Protein AF-A0A6B0WQX3-F1 (afdb_monomer_lite)

Foldseek 3Di:
DDDQDDVSVCVVCVCVPQVDDDPSSVVSVVVVVVVVVVVCVVVVNDDDDDDDDD

S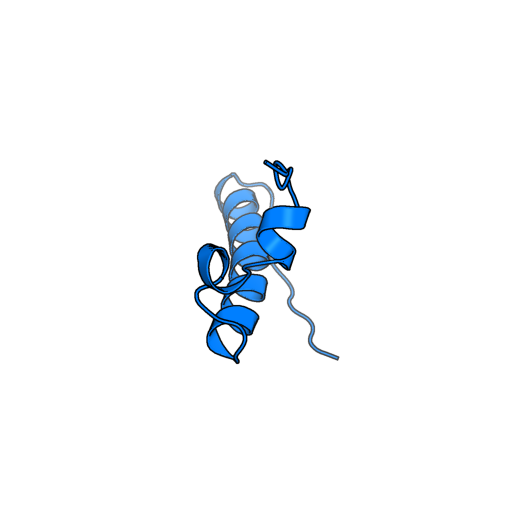equence (54 aa):
METLEGLEAVRKRPAMYIGGNGSEGLMHLVWEIVDNAVDEAAAGFGKKVDVTLR

Structure (mmCIF, N/CA/C/O backbone):
data_AF-A0A6B0WQX3-F1
#
_entry.id   AF-A0A6B0WQX3-F1
#
loop_
_atom_site.group_PDB
_atom_site.id
_atom_site.type_symbol
_atom_site.label_atom_id
_atom_site.label_alt_id
_atom_site.label_comp_id
_atom_site.label_asym_id
_atom_site.label_entity_id
_atom_site.label_seq_id
_atom_site.pdbx_PDB_ins_code
_atom_site.Cartn_x
_atom_site.Cartn_y
_atom_site.Cartn_z
_atom_site.occupancy
_atom_site.B_iso_or_equiv
_atom_site.auth_seq_id
_atom_site.auth_comp_id
_atom_site.auth_asym_id
_atom_site.auth_atom_id
_atom_site.pdbx_PDB_model_num
ATOM 1 N N . MET A 1 1 ? 14.356 14.829 -26.693 1.00 48.44 1 MET A N 1
ATOM 2 C CA . MET A 1 1 ? 14.413 14.126 -25.398 1.00 48.44 1 MET A CA 1
ATOM 3 C C . MET A 1 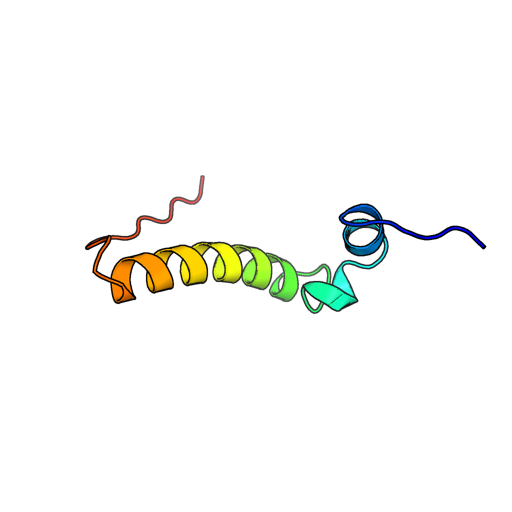1 ? 13.001 14.172 -24.858 1.00 48.44 1 MET A C 1
ATOM 5 O O . MET A 1 1 ? 12.547 15.252 -24.519 1.00 48.44 1 MET A O 1
ATOM 9 N N . GLU A 1 2 ? 12.268 13.068 -24.956 1.00 59.81 2 GLU A N 1
ATOM 10 C CA . GLU A 1 2 ? 10.882 12.996 -24.481 1.00 59.81 2 GLU A CA 1
ATOM 11 C C . GLU A 1 2 ? 10.916 12.764 -22.967 1.00 59.81 2 GLU A C 1
ATOM 13 O O . GLU A 1 2 ? 11.506 11.785 -22.502 1.00 59.81 2 GLU A O 1
ATOM 18 N N . THR A 1 3 ? 10.365 13.694 -22.191 1.00 54.28 3 THR A N 1
ATOM 19 C CA . THR A 1 3 ? 10.172 13.534 -20.750 1.00 54.28 3 THR A CA 1
ATOM 20 C C . THR A 1 3 ? 8.924 12.691 -20.539 1.00 54.28 3 THR A C 1
ATOM 22 O O . THR A 1 3 ? 7.822 13.124 -20.847 1.00 54.28 3 THR A O 1
ATOM 25 N N . LEU A 1 4 ? 9.098 11.463 -20.048 1.00 71.25 4 LEU A N 1
ATOM 26 C CA . LEU A 1 4 ? 7.968 10.641 -19.618 1.00 71.25 4 LEU A CA 1
ATOM 27 C C . LEU A 1 4 ? 7.451 11.219 -18.300 1.00 71.25 4 LEU A C 1
ATOM 29 O O . LEU A 1 4 ? 8.127 11.119 -17.276 1.00 71.25 4 LEU A O 1
ATOM 33 N N . GLU A 1 5 ? 6.283 11.852 -18.334 1.00 76.12 5 GLU A N 1
ATOM 34 C CA . GLU A 1 5 ? 5.701 12.513 -17.168 1.00 76.12 5 GLU A CA 1
ATOM 35 C C . GLU A 1 5 ? 4.745 11.582 -16.411 1.00 76.12 5 GLU A C 1
ATOM 37 O O . GLU A 1 5 ? 3.940 10.846 -16.988 1.00 76.12 5 GLU A O 1
ATOM 42 N N . GLY A 1 6 ? 4.837 11.615 -15.079 1.00 84.38 6 GLY A N 1
ATOM 43 C CA . GLY A 1 6 ? 3.895 10.957 -14.175 1.00 84.38 6 GLY A CA 1
ATOM 44 C C . GLY A 1 6 ? 3.659 9.472 -14.480 1.00 84.38 6 GLY A C 1
ATOM 45 O O . GLY A 1 6 ? 4.577 8.651 -14.450 1.00 84.38 6 GLY A O 1
ATOM 46 N N . LEU A 1 7 ? 2.400 9.119 -14.755 1.00 89.31 7 LEU A N 1
ATOM 47 C CA . LEU A 1 7 ? 1.969 7.732 -14.964 1.00 89.31 7 LEU A CA 1
ATOM 48 C C . LEU A 1 7 ? 2.486 7.118 -16.272 1.00 89.31 7 LEU A C 1
ATOM 50 O O . LEU A 1 7 ? 2.514 5.890 -16.389 1.00 89.31 7 LEU A O 1
ATOM 54 N N . GLU A 1 8 ? 2.908 7.924 -17.249 1.00 91.25 8 GLU A N 1
ATOM 55 C CA . GLU A 1 8 ? 3.454 7.385 -18.498 1.00 91.25 8 GLU A CA 1
ATOM 56 C C . GLU A 1 8 ? 4.773 6.647 -18.266 1.00 91.25 8 GLU A C 1
ATOM 58 O O . GLU A 1 8 ? 4.975 5.562 -18.817 1.00 91.25 8 GLU A O 1
ATOM 63 N N . ALA A 1 9 ? 5.638 7.173 -17.394 1.00 89.62 9 ALA A N 1
ATOM 64 C CA . ALA A 1 9 ? 6.891 6.518 -17.027 1.00 89.62 9 ALA A CA 1
ATOM 65 C C . ALA A 1 9 ? 6.645 5.154 -16.359 1.00 89.62 9 ALA A C 1
ATOM 67 O O . ALA A 1 9 ? 7.276 4.157 -16.725 1.00 89.62 9 ALA A O 1
ATOM 68 N N . VAL A 1 10 ? 5.666 5.096 -15.449 1.00 91.25 10 VAL A N 1
ATOM 69 C CA . VAL A 1 10 ? 5.270 3.874 -14.733 1.00 91.25 10 VAL A CA 1
ATOM 70 C C . VAL A 1 10 ? 4.749 2.818 -15.705 1.00 91.25 10 VAL A C 1
ATOM 72 O O . VAL A 1 10 ? 5.187 1.670 -15.670 1.00 91.25 10 VAL A O 1
ATOM 75 N N . ARG A 1 11 ? 3.872 3.207 -16.639 1.00 92.25 11 ARG A N 1
ATOM 76 C CA . ARG A 1 11 ? 3.331 2.295 -17.661 1.00 92.25 11 ARG A CA 1
ATOM 77 C C . ARG A 1 11 ? 4.405 1.792 -18.621 1.00 92.25 11 ARG A C 1
ATOM 79 O O . ARG A 1 11 ? 4.351 0.640 -19.042 1.00 92.25 11 ARG A O 1
ATOM 86 N N . LYS A 1 12 ? 5.378 2.639 -18.973 1.00 92.38 12 LYS A N 1
ATOM 87 C CA . LYS A 1 12 ? 6.474 2.273 -19.880 1.00 92.38 12 LYS A CA 1
ATOM 88 C C . LYS A 1 12 ? 7.456 1.295 -19.228 1.00 92.38 12 LYS A C 1
ATOM 90 O O . LYS A 1 12 ? 8.045 0.478 -19.932 1.00 92.38 12 LYS A O 1
ATOM 95 N N . ARG A 1 13 ? 7.672 1.395 -17.910 1.00 92.06 13 ARG A N 1
ATOM 96 C CA . ARG A 1 13 ? 8.675 0.611 -17.165 1.00 92.06 13 ARG A CA 1
ATOM 97 C C . ARG A 1 13 ? 8.136 0.109 -15.817 1.00 92.06 13 ARG A C 1
ATOM 99 O O . ARG A 1 13 ? 8.697 0.455 -14.780 1.00 92.06 13 ARG A O 1
ATOM 106 N N . PRO A 1 14 ? 7.108 -0.755 -15.804 1.00 92.94 14 PRO A N 1
ATOM 107 C CA . PRO A 1 14 ? 6.445 -1.172 -14.567 1.00 92.94 14 PRO A CA 1
ATOM 108 C C . PRO A 1 14 ? 7.389 -1.895 -13.600 1.00 92.94 14 PRO A C 1
ATOM 110 O O . PRO A 1 14 ? 7.324 -1.656 -12.402 1.00 92.94 14 PRO A O 1
ATOM 113 N N . ALA A 1 15 ? 8.335 -2.694 -14.103 1.00 92.94 15 ALA A N 1
ATOM 114 C CA . ALA A 1 15 ? 9.284 -3.429 -13.262 1.00 92.94 15 ALA A CA 1
ATOM 115 C C . ALA A 1 15 ? 10.143 -2.532 -12.347 1.00 92.94 15 ALA A C 1
ATOM 117 O O . ALA A 1 15 ? 10.594 -2.985 -11.304 1.00 92.94 15 ALA A O 1
ATOM 118 N N . MET A 1 16 ? 10.347 -1.260 -12.708 1.00 94.00 16 MET A N 1
ATOM 119 C CA . MET A 1 16 ? 11.051 -0.290 -11.861 1.00 94.00 16 MET A CA 1
ATOM 120 C C . MET A 1 16 ? 10.247 0.101 -10.612 1.00 94.00 16 MET A C 1
ATOM 122 O O . MET A 1 16 ? 10.839 0.501 -9.617 1.00 94.00 16 MET A O 1
ATOM 126 N N . TYR A 1 17 ? 8.920 -0.003 -10.672 1.00 93.38 17 TYR A N 1
ATOM 127 C CA . TYR A 1 17 ? 8.006 0.457 -9.625 1.00 93.38 17 TYR A CA 1
ATOM 128 C C . TYR A 1 17 ? 7.390 -0.701 -8.842 1.00 93.38 17 TYR A C 1
ATOM 130 O O . TYR A 1 17 ? 7.220 -0.592 -7.636 1.00 93.38 17 TYR A O 1
ATOM 138 N N . ILE A 1 18 ? 7.083 -1.806 -9.524 1.00 95.75 18 ILE A N 1
ATOM 139 C CA . ILE A 1 18 ? 6.408 -2.974 -8.940 1.00 95.75 18 ILE A CA 1
ATOM 140 C C . ILE A 1 18 ? 7.263 -4.249 -8.989 1.00 95.75 18 ILE A C 1
ATOM 142 O O . ILE A 1 18 ? 6.746 -5.358 -8.931 1.00 95.75 18 ILE A O 1
AT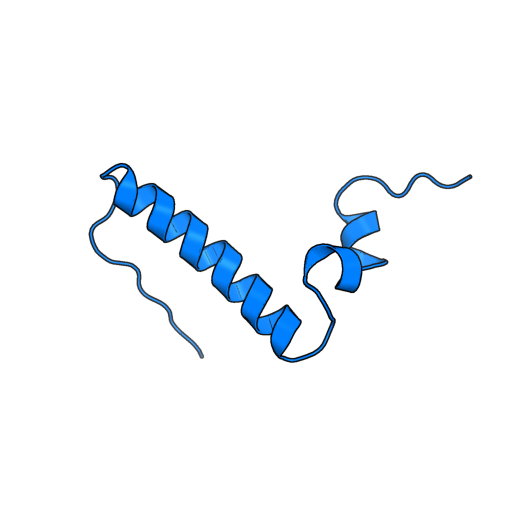OM 146 N N . GLY A 1 19 ? 8.576 -4.123 -9.205 1.00 90.62 19 GLY A N 1
ATOM 147 C CA . GLY A 1 19 ? 9.533 -5.241 -9.194 1.00 90.62 19 GLY A CA 1
ATOM 148 C C . GLY A 1 19 ? 9.454 -6.214 -10.381 1.00 90.62 19 GLY A C 1
ATOM 149 O O . GLY A 1 19 ? 10.418 -6.920 -10.661 1.00 90.62 19 GLY A O 1
ATOM 150 N N . GLY A 1 20 ? 8.355 -6.228 -11.139 1.00 92.56 20 GLY A N 1
ATOM 151 C CA . GLY A 1 20 ? 8.195 -7.074 -12.321 1.00 92.56 20 GLY A CA 1
ATOM 152 C C . GLY A 1 20 ? 6.793 -7.002 -12.925 1.00 92.56 20 GLY A C 1
ATOM 153 O O . GLY A 1 20 ? 5.928 -6.280 -12.449 1.00 92.56 20 GLY A O 1
ATOM 154 N N . ASN A 1 21 ? 6.560 -7.756 -13.998 1.00 92.88 21 ASN A N 1
ATOM 155 C CA . ASN A 1 21 ? 5.258 -7.879 -14.674 1.00 92.88 21 ASN A CA 1
ATOM 156 C C . ASN A 1 21 ? 4.635 -9.286 -14.546 1.00 92.88 21 ASN A C 1
ATOM 158 O O . ASN A 1 21 ? 3.685 -9.604 -15.258 1.00 92.88 21 ASN A O 1
ATOM 162 N N . GLY A 1 22 ? 5.177 -10.124 -13.658 1.00 92.88 22 GLY A N 1
ATOM 163 C CA . GLY A 1 22 ? 4.626 -11.431 -13.293 1.00 92.88 22 GLY A CA 1
ATOM 164 C C . GLY A 1 22 ? 3.792 -11.383 -12.008 1.00 92.88 22 GLY A C 1
ATOM 165 O O . GLY A 1 22 ? 3.391 -10.316 -11.545 1.00 92.88 22 GLY A O 1
ATOM 166 N N . SER A 1 23 ? 3.567 -12.549 -11.400 1.00 95.12 23 SER A N 1
ATOM 167 C CA . SER A 1 23 ? 2.751 -12.691 -10.184 1.00 95.12 23 SER A CA 1
ATOM 168 C C . SER A 1 23 ? 3.253 -11.861 -8.998 1.00 95.12 23 SER A C 1
ATOM 170 O O . SER A 1 23 ? 2.443 -11.373 -8.217 1.00 95.12 23 SER A O 1
ATOM 172 N N . GLU A 1 24 ? 4.568 -11.670 -8.872 1.00 93.88 24 GLU A N 1
ATOM 173 C CA . GLU A 1 24 ? 5.174 -10.850 -7.813 1.00 93.88 24 GLU A CA 1
ATOM 174 C C . GLU A 1 24 ? 4.749 -9.382 -7.927 1.00 93.88 24 GLU A C 1
ATOM 176 O O . GLU A 1 24 ? 4.264 -8.808 -6.957 1.00 93.88 24 GLU A O 1
ATOM 181 N N . GLY A 1 25 ? 4.830 -8.804 -9.131 1.00 95.56 25 GLY A N 1
ATOM 182 C CA . GLY A 1 25 ? 4.387 -7.430 -9.372 1.00 95.56 25 GLY A CA 1
ATOM 183 C C . GLY A 1 25 ? 2.873 -7.265 -9.263 1.00 95.56 25 GLY A C 1
ATOM 184 O O . GLY A 1 25 ? 2.397 -6.242 -8.779 1.00 95.56 25 GLY A O 1
ATOM 185 N N . LEU A 1 26 ? 2.100 -8.293 -9.635 1.00 96.00 26 LEU A N 1
ATOM 186 C CA . LEU A 1 26 ? 0.657 -8.303 -9.392 1.00 96.00 26 LEU A CA 1
ATOM 187 C C . LEU A 1 26 ? 0.342 -8.269 -7.890 1.00 96.00 26 LEU A C 1
ATOM 189 O O . LEU A 1 26 ? -0.514 -7.495 -7.469 1.00 96.00 26 LEU A O 1
ATOM 193 N N . MET A 1 27 ? 1.035 -9.078 -7.083 1.00 95.94 27 MET A N 1
ATOM 194 C CA . MET A 1 27 ? 0.850 -9.057 -5.632 1.00 95.94 27 MET A CA 1
ATOM 195 C C . MET A 1 27 ? 1.321 -7.750 -5.005 1.00 95.94 27 MET A C 1
ATOM 197 O O . MET A 1 27 ? 0.672 -7.280 -4.076 1.00 95.94 27 MET A O 1
ATOM 201 N N . HIS A 1 28 ? 2.381 -7.129 -5.524 1.00 96.56 28 HIS A N 1
ATOM 202 C CA . HIS A 1 28 ? 2.818 -5.807 -5.072 1.00 96.56 28 HIS A CA 1
ATOM 203 C C . HIS A 1 28 ? 1.683 -4.782 -5.220 1.00 96.56 28 HIS A C 1
ATOM 205 O O . HIS A 1 28 ? 1.346 -4.109 -4.253 1.00 96.56 28 HIS A O 1
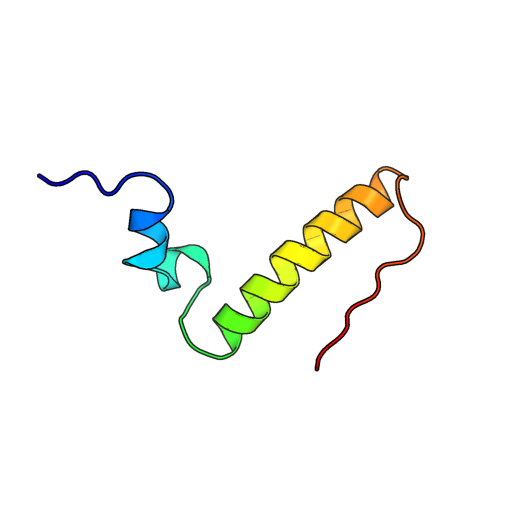ATOM 211 N N . LEU A 1 29 ? 0.986 -4.746 -6.361 1.00 96.44 29 LEU A N 1
ATOM 212 C CA . LEU A 1 29 ? -0.165 -3.848 -6.536 1.00 96.44 29 LEU A CA 1
ATOM 213 C C . LEU A 1 29 ? -1.270 -4.067 -5.491 1.00 96.44 29 LEU A C 1
ATOM 215 O O . LEU A 1 29 ? -1.888 -3.103 -5.054 1.00 96.44 29 LEU A O 1
ATOM 219 N N . VAL A 1 30 ? -1.533 -5.318 -5.099 1.00 96.69 30 VAL A N 1
ATOM 220 C CA . VAL A 1 30 ? -2.515 -5.626 -4.047 1.00 96.69 30 VAL A CA 1
ATOM 221 C C . VAL A 1 30 ? -2.032 -5.110 -2.694 1.00 96.69 30 VAL A C 1
ATOM 223 O O . VAL A 1 30 ? -2.811 -4.479 -1.981 1.00 96.69 30 VAL A O 1
ATOM 226 N N . TRP A 1 31 ? -0.761 -5.345 -2.358 1.00 96.94 31 TRP A N 1
ATOM 227 C CA . TRP A 1 31 ? -0.182 -4.906 -1.091 1.00 96.94 31 TRP A CA 1
ATOM 228 C C . TRP A 1 31 ? -0.213 -3.392 -0.928 1.00 96.94 31 TRP A C 1
ATOM 230 O O . TRP A 1 31 ? -0.663 -2.939 0.110 1.00 96.94 31 TRP A O 1
ATOM 240 N N . GLU A 1 32 ? 0.097 -2.613 -1.965 1.00 98.00 32 GLU A N 1
ATOM 241 C CA . GLU A 1 32 ? 0.023 -1.141 -1.897 1.00 98.00 32 GLU A CA 1
ATOM 242 C C . GLU A 1 32 ? -1.374 -0.637 -1.489 1.00 98.00 32 GLU A C 1
ATOM 244 O O . GLU A 1 32 ? -1.517 0.344 -0.761 1.00 98.00 32 GLU A O 1
ATOM 249 N N . ILE A 1 33 ? -2.444 -1.304 -1.936 1.00 97.75 33 ILE A N 1
ATOM 250 C CA . ILE A 1 33 ? -3.812 -0.919 -1.558 1.00 97.75 33 ILE A CA 1
ATOM 251 C C . ILE A 1 33 ? -4.141 -1.368 -0.132 1.00 97.75 33 ILE A C 1
ATOM 253 O O . ILE A 1 33 ? -4.806 -0.638 0.605 1.00 97.75 33 ILE A O 1
ATOM 257 N N . VAL A 1 34 ? -3.686 -2.558 0.259 1.00 97.88 34 VAL A N 1
ATOM 258 C CA . VAL A 1 34 ? -3.878 -3.076 1.619 1.00 97.88 34 VAL A CA 1
ATOM 259 C C . VAL A 1 34 ? -3.109 -2.234 2.635 1.00 97.88 34 VAL A C 1
ATOM 261 O O . VAL A 1 34 ? -3.683 -1.889 3.663 1.00 97.88 34 VAL A O 1
ATOM 264 N N . ASP A 1 35 ? -1.871 -1.851 2.339 1.00 98.25 35 ASP A N 1
ATOM 265 C CA . ASP A 1 35 ? -1.010 -1.071 3.227 1.00 98.25 35 ASP A CA 1
ATOM 266 C C . ASP A 1 35 ? -1.606 0.315 3.488 1.00 98.25 35 ASP A C 1
ATOM 268 O O . ASP A 1 35 ? -1.750 0.700 4.644 1.00 98.25 35 ASP A O 1
ATOM 272 N N . ASN A 1 36 ? -2.121 0.995 2.456 1.00 98.06 36 ASN A N 1
ATOM 273 C CA . ASN A 1 36 ? -2.870 2.244 2.643 1.00 98.06 36 ASN A CA 1
ATOM 274 C C . ASN A 1 36 ? -4.078 2.071 3.587 1.00 98.06 36 ASN A C 1
ATOM 276 O O . ASN A 1 36 ? -4.359 2.934 4.416 1.00 98.06 36 ASN A O 1
ATOM 280 N N . ALA A 1 37 ? -4.806 0.954 3.491 1.00 98.19 37 ALA A N 1
ATOM 281 C CA . ALA A 1 37 ? -5.924 0.678 4.394 1.00 98.19 37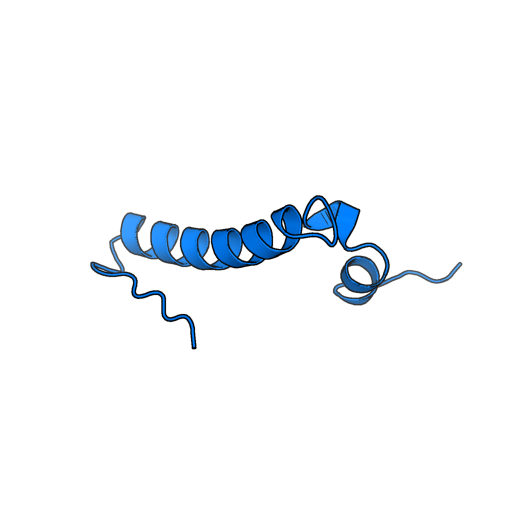 ALA A CA 1
ATOM 282 C C . ALA A 1 37 ? -5.461 0.355 5.828 1.00 98.19 37 ALA A C 1
ATOM 284 O O . ALA A 1 37 ? -6.152 0.692 6.794 1.00 98.19 37 ALA A O 1
ATOM 285 N N . VAL A 1 38 ? -4.306 -0.300 5.980 1.00 97.75 38 VAL A N 1
ATOM 286 C CA . VAL A 1 38 ? -3.683 -0.579 7.280 1.00 97.75 38 VAL A CA 1
ATOM 287 C C . VAL A 1 38 ? -3.191 0.710 7.933 1.00 97.75 38 VAL A C 1
ATOM 289 O O . VAL A 1 38 ? -3.412 0.873 9.130 1.00 97.75 38 VAL A O 1
ATOM 292 N N . ASP A 1 39 ? -2.609 1.636 7.174 1.00 98.38 39 ASP A N 1
ATOM 293 C CA . ASP A 1 39 ? -2.162 2.939 7.674 1.00 98.38 39 ASP A CA 1
ATOM 294 C C . ASP A 1 39 ? -3.332 3.754 8.245 1.00 98.38 39 ASP A C 1
ATOM 296 O O . ASP A 1 39 ? -3.248 4.276 9.359 1.00 98.38 39 ASP A O 1
ATOM 300 N N . GLU A 1 40 ? -4.473 3.782 7.552 1.00 98.31 40 GLU A N 1
ATOM 301 C CA . GLU A 1 40 ? -5.700 4.417 8.054 1.00 98.31 40 GLU A CA 1
ATOM 302 C C . GLU A 1 40 ? -6.212 3.747 9.339 1.00 98.31 40 GLU A C 1
ATOM 304 O O . GLU A 1 40 ? -6.575 4.415 10.313 1.00 98.31 40 GLU A O 1
ATOM 309 N N . ALA A 1 41 ? -6.193 2.411 9.393 1.00 98.00 41 ALA A N 1
ATOM 310 C CA . ALA A 1 41 ? -6.567 1.678 10.598 1.00 98.00 41 ALA A CA 1
ATOM 311 C C . ALA A 1 41 ? -5.595 1.948 11.763 1.00 98.00 41 ALA A C 1
ATOM 313 O O . ALA A 1 41 ? -6.037 2.117 12.902 1.00 98.00 41 ALA A O 1
ATOM 314 N N . ALA A 1 42 ? -4.290 2.044 11.490 1.00 97.19 42 ALA A N 1
ATOM 315 C CA . ALA A 1 42 ? -3.254 2.366 12.468 1.00 97.19 42 ALA A CA 1
ATOM 316 C C . ALA A 1 42 ? -3.385 3.804 12.997 1.00 97.19 42 ALA A C 1
ATOM 318 O O . ALA A 1 42 ? -3.138 4.050 14.178 1.00 97.19 42 ALA A O 1
ATOM 319 N N . ALA A 1 43 ? -3.860 4.734 12.165 1.00 98.25 43 ALA A N 1
ATOM 320 C CA . ALA A 1 43 ? -4.235 6.088 12.568 1.00 98.25 43 ALA A CA 1
ATOM 321 C C . ALA A 1 43 ? -5.546 6.150 13.386 1.00 98.25 43 ALA A C 1
ATOM 323 O O . ALA A 1 43 ? -5.927 7.216 13.872 1.00 98.25 43 ALA A O 1
ATOM 324 N N . GLY A 1 44 ? -6.231 5.016 13.576 1.00 97.94 44 GLY A N 1
ATOM 325 C CA . GLY A 1 44 ? -7.481 4.904 14.329 1.00 97.94 44 GLY A CA 1
ATOM 326 C C . GLY A 1 44 ? -8.748 5.066 13.482 1.00 97.94 44 GLY A C 1
ATOM 327 O O . GLY A 1 44 ? -9.854 5.024 14.028 1.00 97.94 44 GLY A O 1
ATOM 328 N N . PHE A 1 45 ? -8.614 5.203 12.160 1.00 97.50 45 PHE A N 1
ATOM 329 C CA . PHE A 1 45 ? -9.706 5.393 11.202 1.00 97.50 45 PHE A CA 1
ATOM 330 C C . PHE A 1 45 ? -10.074 4.087 10.488 1.00 97.50 45 PHE A C 1
ATOM 332 O O . PHE A 1 45 ? -10.138 3.995 9.268 1.00 97.50 45 PHE A O 1
ATOM 339 N N . GLY A 1 46 ? -10.360 3.041 11.256 1.00 96.06 46 GLY A N 1
ATOM 340 C CA . GLY A 1 46 ? -10.768 1.760 10.691 1.00 96.06 46 GLY A CA 1
ATOM 341 C C . GLY A 1 46 ? -10.697 0.641 11.713 1.00 96.06 46 GLY A C 1
ATOM 342 O O . GLY A 1 46 ? -9.944 0.706 12.678 1.00 96.06 46 GLY A O 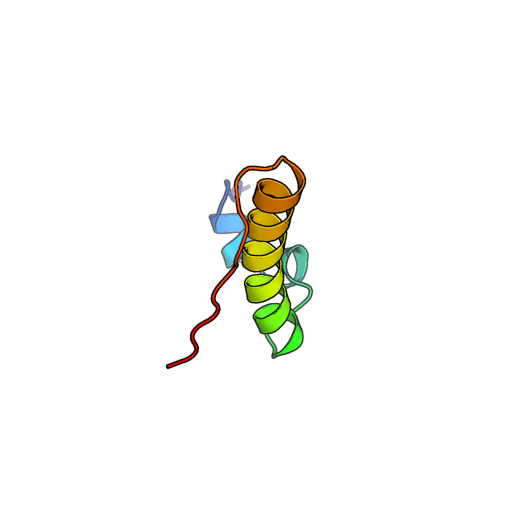1
ATOM 343 N N . LYS A 1 47 ? -11.522 -0.392 11.527 1.00 97.25 47 LYS A N 1
ATOM 344 C CA . LYS A 1 47 ? -11.512 -1.594 12.387 1.00 97.25 47 LYS A CA 1
ATOM 345 C C . LYS A 1 47 ? -11.530 -2.904 11.605 1.00 97.25 47 LYS A C 1
ATOM 347 O O . LYS A 1 47 ? -11.398 -3.969 12.199 1.00 97.25 47 LYS A O 1
ATOM 352 N N . LYS A 1 48 ? -11.750 -2.833 10.292 1.00 97.44 48 LYS A N 1
ATOM 353 C CA . LYS A 1 48 ? -11.882 -3.987 9.408 1.00 97.44 48 LYS A CA 1
ATOM 354 C C . LYS A 1 48 ? -11.492 -3.578 7.991 1.00 97.44 48 LYS A C 1
ATOM 356 O O . LYS A 1 48 ? -11.933 -2.531 7.528 1.00 97.44 48 LYS A O 1
ATOM 361 N N . VAL A 1 49 ? -10.708 -4.423 7.330 1.00 96.69 49 VAL A N 1
ATOM 362 C CA . VAL A 1 49 ? -10.370 -4.322 5.907 1.00 96.69 49 VAL A CA 1
ATOM 363 C C . VAL A 1 49 ? -10.903 -5.584 5.236 1.00 96.69 49 VAL A C 1
ATOM 365 O O . VAL A 1 49 ? -10.613 -6.690 5.689 1.00 96.69 49 VAL A O 1
ATOM 368 N N . ASP A 1 50 ? -11.720 -5.427 4.197 1.00 97.50 50 ASP A N 1
ATOM 369 C CA . ASP A 1 50 ? -12.314 -6.534 3.447 1.00 97.50 50 ASP A CA 1
ATOM 370 C C . ASP A 1 50 ? -11.683 -6.603 2.051 1.00 97.50 50 ASP A C 1
ATOM 372 O O . ASP A 1 50 ? -11.714 -5.631 1.299 1.00 97.50 50 ASP A O 1
ATOM 376 N N . VAL A 1 51 ? -11.138 -7.767 1.687 1.00 96.88 51 VAL A N 1
ATOM 377 C CA . VAL A 1 51 ? -10.581 -8.036 0.352 1.00 96.88 51 VAL A CA 1
ATOM 378 C C . VAL A 1 51 ? -11.495 -9.028 -0.354 1.00 96.88 51 VAL A C 1
ATOM 380 O O . VAL A 1 51 ? -11.801 -10.090 0.182 1.00 96.88 51 VAL A O 1
ATOM 383 N N . THR A 1 52 ? -11.949 -8.688 -1.560 1.00 96.94 52 THR A N 1
ATOM 384 C CA . THR A 1 52 ? -12.812 -9.557 -2.372 1.00 96.94 52 THR A CA 1
ATOM 385 C C . THR A 1 52 ? -12.153 -9.832 -3.713 1.00 96.94 52 THR A C 1
ATOM 387 O O . THR A 1 52 ? -11.899 -8.905 -4.478 1.00 96.94 52 THR A O 1
ATOM 390 N N . LEU A 1 53 ? -11.930 -11.110 -4.013 1.00 93.94 53 LEU A N 1
ATOM 391 C CA . LEU A 1 53 ? -11.550 -11.589 -5.340 1.00 93.94 53 LEU A CA 1
ATOM 392 C C . LEU A 1 53 ? -12.804 -12.159 -6.014 1.00 93.94 53 LEU A C 1
ATOM 394 O O . LEU A 1 53 ? -13.581 -12.856 -5.358 1.00 93.94 53 LEU A O 1
ATOM 398 N N . ARG A 1 54 ? -13.031 -11.818 -7.283 1.00 85.44 54 ARG A N 1
ATOM 399 C CA . ARG A 1 54 ? -14.179 -12.281 -8.077 1.00 85.44 54 ARG A CA 1
ATOM 400 C C . ARG A 1 54 ? -13.717 -13.098 -9.268 1.00 85.44 54 ARG A C 1
ATOM 402 O O . ARG A 1 54 ? -12.656 -12.740 -9.821 1.00 85.44 54 ARG A O 1
#

Radius of gyration: 14.91 Å; chains: 1; bounding box: 29×27×40 Å

pLDDT: mean 91.91, std 10.54, range [48.44, 98.38]

Secondary structure (DSSP, 8-state):
-----THHHHHH-THHHHS-SSHHHHHHHHHHHHHHHHHHHHTTS-S-------